Protein AF-A0A316THZ2-F1 (afdb_monomer_lite)

Sequence (70 aa):
MARTRFVWVRPAFAPAEMPGLVLEWRRGPDGGWCALVTWVESRGRVITAWVPADELRPVEAKPRTGSAYG

Radius of gyration: 13.71 Å; chains: 1; bounding box: 26×30×40 Å

pLDDT: mean 85.73, std 13.39, range [47.44, 97.38]

Secondary structure (DSSP, 8-state):
-----EEEE--TT-SS-EEEEEEEEEE-TTS-EEEEEEEE-TTS-EEEEEEEGGGEEE---------S--

Structure (mmCIF, N/CA/C/O backbone):
data_AF-A0A316THZ2-F1
#
_entry.id   AF-A0A316THZ2-F1
#
loop_
_atom_site.group_PDB
_atom_site.id
_atom_site.type_symbol
_atom_site.label_atom_id
_atom_site.label_alt_id
_atom_site.label_comp_id
_atom_site.label_asym_id
_atom_site.label_entity_id
_atom_site.label_seq_id
_atom_site.pdbx_PDB_ins_code
_atom_site.Cartn_x
_atom_site.Cartn_y
_atom_site.Cartn_z
_atom_site.occupancy
_atom_site.B_iso_or_equiv
_atom_site.auth_seq_id
_atom_site.auth_comp_id
_atom_site.auth_asym_id
_atom_site.auth_atom_id
_atom_site.pdbx_PDB_model_num
ATOM 1 N N . MET A 1 1 ? 9.682 19.506 4.623 1.00 47.44 1 MET A N 1
ATOM 2 C CA . MET A 1 1 ? 8.334 19.072 4.192 1.00 47.44 1 MET A CA 1
ATOM 3 C C . MET A 1 1 ? 8.221 17.576 4.433 1.00 47.44 1 MET A C 1
ATOM 5 O O . MET A 1 1 ? 9.025 16.834 3.883 1.00 47.44 1 MET A O 1
ATOM 9 N N . ALA A 1 2 ? 7.306 17.125 5.293 1.00 56.47 2 ALA A N 1
ATOM 10 C CA . ALA A 1 2 ? 7.064 15.693 5.457 1.00 56.47 2 ALA A CA 1
ATOM 11 C C . ALA A 1 2 ? 6.374 15.179 4.186 1.00 56.47 2 ALA A C 1
ATOM 13 O O . ALA A 1 2 ? 5.276 15.620 3.857 1.00 56.47 2 ALA A O 1
ATOM 14 N N . ARG A 1 3 ? 7.048 14.311 3.428 1.00 72.31 3 ARG A N 1
ATOM 15 C CA . ARG A 1 3 ? 6.475 13.700 2.223 1.00 72.31 3 ARG A CA 1
ATOM 16 C C . ARG A 1 3 ? 5.347 12.760 2.655 1.00 72.31 3 ARG A C 1
ATOM 18 O O . ARG A 1 3 ? 5.576 11.934 3.537 1.00 72.31 3 ARG A O 1
ATOM 25 N N . THR A 1 4 ? 4.155 12.891 2.070 1.00 78.25 4 THR A N 1
ATOM 26 C CA . THR A 1 4 ? 3.006 12.023 2.373 1.00 78.25 4 THR A CA 1
ATOM 27 C C . THR A 1 4 ? 3.393 10.559 2.176 1.00 78.25 4 THR A C 1
ATOM 29 O O . THR A 1 4 ? 3.789 10.166 1.081 1.00 78.25 4 THR A O 1
ATOM 32 N N . ARG A 1 5 ? 3.306 9.767 3.251 1.00 90.00 5 ARG A N 1
ATOM 33 C CA . ARG A 1 5 ? 3.549 8.313 3.233 1.00 90.00 5 ARG A CA 1
ATOM 34 C C . ARG A 1 5 ? 2.259 7.497 3.269 1.00 90.00 5 ARG A C 1
ATOM 36 O O . ARG A 1 5 ? 2.302 6.299 3.026 1.00 90.00 5 ARG A O 1
ATOM 43 N N . PHE A 1 6 ? 1.132 8.135 3.576 1.00 93.50 6 PHE A N 1
ATOM 44 C CA . PHE A 1 6 ? -0.175 7.490 3.578 1.00 93.50 6 PHE A CA 1
ATOM 45 C C . PHE A 1 6 ? -0.712 7.395 2.153 1.00 93.50 6 PHE A C 1
ATOM 47 O O . PHE A 1 6 ? -0.748 8.390 1.424 1.00 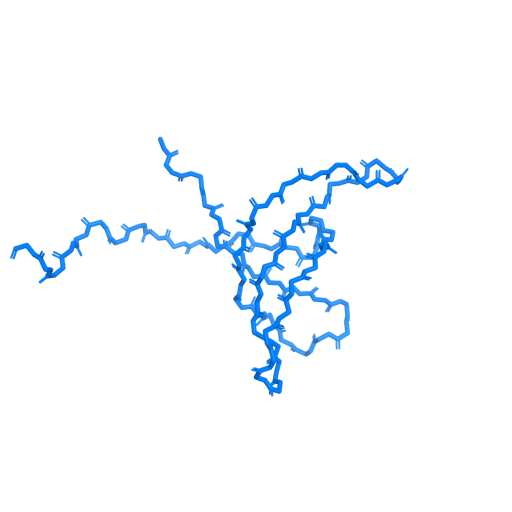93.50 6 PHE A O 1
ATOM 54 N N . VAL A 1 7 ? -1.126 6.194 1.772 1.00 94.88 7 VAL A N 1
ATOM 55 C CA . VAL A 1 7 ? -1.638 5.868 0.442 1.00 94.88 7 VAL A CA 1
ATOM 56 C C . VAL A 1 7 ? -2.919 5.055 0.559 1.00 94.88 7 VAL A C 1
ATOM 58 O O . VAL A 1 7 ? -3.126 4.329 1.525 1.00 94.88 7 VAL A O 1
ATOM 61 N N . TRP A 1 8 ? -3.771 5.168 -0.441 1.00 94.81 8 TRP A N 1
ATOM 62 C CA . TRP A 1 8 ? -4.809 4.205 -0.7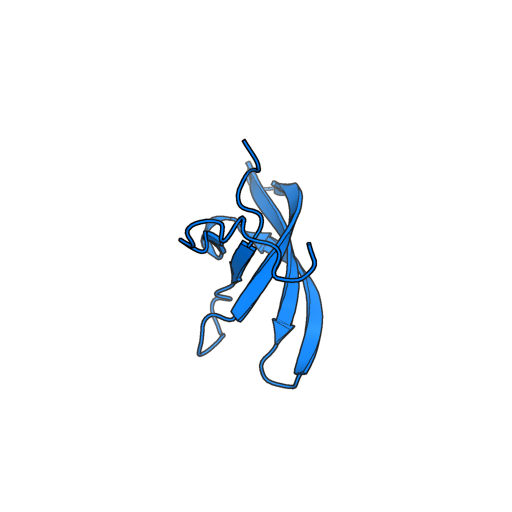45 1.00 94.81 8 TRP A CA 1
ATOM 63 C C . TRP A 1 8 ? -4.195 3.111 -1.613 1.00 94.81 8 TRP A C 1
ATOM 65 O O . TRP A 1 8 ? -3.565 3.409 -2.627 1.00 94.81 8 TRP A O 1
ATOM 75 N N . VAL A 1 9 ? -4.355 1.862 -1.188 1.00 94.38 9 VAL A N 1
ATOM 76 C CA . VAL A 1 9 ? -3.911 0.659 -1.894 1.00 94.38 9 VAL A CA 1
ATOM 77 C C . VAL A 1 9 ? -5.111 0.077 -2.627 1.00 94.38 9 VAL A C 1
ATOM 79 O O . VAL A 1 9 ? -6.129 -0.224 -1.993 1.00 94.38 9 VAL A O 1
ATOM 82 N N . ARG A 1 10 ? -5.000 -0.100 -3.946 1.00 89.44 10 ARG A N 1
ATOM 83 C CA . ARG A 1 10 ? -6.057 -0.673 -4.787 1.00 89.44 10 ARG A CA 1
ATOM 84 C C . ARG A 1 10 ? -5.527 -1.846 -5.621 1.00 89.44 10 ARG A C 1
ATOM 86 O O . ARG A 1 10 ? -5.254 -1.671 -6.806 1.00 89.44 10 ARG A O 1
ATOM 93 N N . PRO A 1 11 ? -5.429 -3.051 -5.034 1.00 78.00 11 PRO A N 1
ATOM 94 C CA . PRO A 1 11 ? -5.094 -4.249 -5.792 1.00 78.00 11 PRO A CA 1
ATOM 95 C C . PRO A 1 11 ? -6.138 -4.500 -6.882 1.00 78.00 11 PRO A C 1
ATOM 97 O O . PRO A 1 11 ? -7.332 -4.303 -6.640 1.00 78.00 11 PRO A O 1
ATOM 100 N N . ALA A 1 12 ? -5.715 -5.007 -8.042 1.00 75.00 12 ALA A N 1
ATOM 101 C CA . ALA A 1 12 ? -6.579 -5.224 -9.211 1.00 75.00 12 ALA A CA 1
ATOM 102 C C . ALA A 1 12 ? -7.873 -6.026 -8.929 1.00 75.00 12 ALA A C 1
ATOM 104 O O . ALA A 1 12 ? -8.864 -5.873 -9.640 1.00 75.00 12 ALA A O 1
ATOM 105 N N . PHE A 1 13 ? -7.884 -6.854 -7.878 1.00 72.44 13 PHE A N 1
ATOM 106 C CA . PHE A 1 13 ? -9.003 -7.731 -7.514 1.00 72.44 13 PHE A CA 1
ATOM 107 C C . PHE A 1 13 ? -9.680 -7.374 -6.181 1.00 72.44 13 PHE A C 1
ATOM 109 O O . PHE A 1 13 ? -10.503 -8.144 -5.686 1.00 72.44 13 PHE A O 1
ATOM 116 N N . ALA A 1 14 ? -9.339 -6.237 -5.567 1.00 74.56 14 ALA A N 1
ATOM 117 C CA . ALA A 1 14 ? -9.971 -5.806 -4.324 1.00 74.56 14 ALA A CA 1
ATOM 118 C C . ALA A 1 14 ? -11.216 -4.941 -4.608 1.00 74.56 14 ALA A C 1
ATOM 120 O O . ALA A 1 14 ? -11.144 -4.012 -5.414 1.00 74.56 14 ALA A O 1
ATOM 121 N N . PRO A 1 15 ? -12.349 -5.179 -3.920 1.00 71.81 15 PRO A N 1
ATOM 122 C CA . PRO A 1 15 ? -13.582 -4.419 -4.139 1.00 71.81 15 PRO A CA 1
ATOM 123 C C . PRO A 1 15 ? -13.532 -2.984 -3.584 1.00 71.81 15 PRO A C 1
ATOM 125 O O . PRO A 1 15 ? -14.423 -2.192 -3.878 1.00 71.81 15 PRO A O 1
ATOM 128 N N . ALA A 1 16 ? -12.521 -2.639 -2.780 1.00 83.31 16 ALA A N 1
ATOM 129 C CA . ALA A 1 16 ? -12.380 -1.327 -2.157 1.00 83.31 16 ALA A CA 1
ATOM 130 C C . ALA A 1 16 ? -10.906 -0.933 -1.981 1.00 83.31 16 ALA A C 1
ATOM 132 O O . ALA A 1 16 ? -10.035 -1.793 -1.831 1.00 83.31 16 ALA A O 1
ATOM 133 N N . GLU A 1 17 ? -10.650 0.377 -1.965 1.00 90.00 17 GLU A N 1
ATOM 134 C CA . GLU A 1 17 ? -9.355 0.933 -1.572 1.00 90.00 17 GLU A CA 1
ATOM 135 C C . GLU A 1 17 ? -9.114 0.709 -0.072 1.00 90.00 17 GLU A C 1
ATOM 137 O O . GLU A 1 17 ? -10.015 0.885 0.750 1.00 90.00 17 GLU A O 1
ATOM 142 N N . MET A 1 18 ? -7.884 0.349 0.293 1.00 93.12 18 MET A N 1
ATOM 143 C CA . MET A 1 18 ? -7.478 0.126 1.683 1.00 93.12 18 MET A CA 1
ATOM 144 C C . MET A 1 18 ? -6.420 1.154 2.096 1.00 93.12 18 MET A C 1
ATOM 146 O O . MET A 1 18 ? -5.505 1.423 1.316 1.00 93.12 18 MET A O 1
ATOM 150 N N . PRO A 1 19 ? -6.499 1.740 3.302 1.00 93.94 19 PRO A N 1
ATOM 151 C CA . PRO A 1 19 ? -5.481 2.670 3.767 1.00 93.94 19 PRO A CA 1
ATOM 152 C C . PRO A 1 19 ? -4.178 1.922 4.071 1.00 93.94 19 PRO A C 1
ATOM 154 O O . PRO A 1 19 ? -4.168 0.927 4.797 1.00 93.94 19 PRO A O 1
ATOM 157 N N . GLY A 1 20 ? -3.072 2.427 3.536 1.00 94.94 20 GLY A N 1
ATOM 158 C CA . GLY A 1 20 ? -1.737 1.870 3.696 1.00 94.94 20 GLY A CA 1
ATOM 159 C C . GLY A 1 20 ? -0.678 2.927 3.994 1.00 94.94 20 GLY A C 1
ATOM 160 O O . GLY A 1 20 ? -0.888 4.135 3.846 1.00 94.94 20 GLY A O 1
ATOM 161 N N . LEU A 1 21 ? 0.486 2.449 4.421 1.00 96.31 21 LEU A N 1
ATOM 162 C CA . LEU A 1 21 ? 1.657 3.253 4.742 1.00 96.31 21 LEU A CA 1
ATOM 163 C C . LEU A 1 21 ? 2.856 2.793 3.913 1.00 96.31 21 LEU A C 1
ATOM 165 O O . LEU A 1 21 ? 3.273 1.640 4.007 1.00 96.31 21 LEU A O 1
ATOM 169 N N . VAL A 1 22 ? 3.436 3.711 3.144 1.00 96.12 22 VAL A N 1
ATOM 170 C CA . VAL A 1 22 ? 4.682 3.489 2.408 1.00 96.12 22 VAL A CA 1
ATOM 171 C C . VAL A 1 22 ? 5.869 3.487 3.368 1.00 96.12 22 VAL A C 1
ATOM 173 O O . VAL A 1 22 ? 6.098 4.457 4.099 1.00 96.12 22 VAL A O 1
ATOM 176 N N . LEU A 1 23 ? 6.651 2.412 3.314 1.00 96.12 23 LEU A N 1
ATOM 177 C CA . LEU A 1 23 ? 7.878 2.213 4.080 1.00 96.12 23 LEU A CA 1
ATOM 178 C C . LEU A 1 23 ? 9.123 2.515 3.238 1.00 96.12 23 LEU A C 1
ATOM 180 O O . LEU A 1 23 ? 10.041 3.178 3.716 1.00 96.12 23 LEU A O 1
ATOM 184 N N . GLU A 1 24 ? 9.132 2.074 1.977 1.00 96.38 24 GLU A N 1
ATOM 185 C CA . GLU A 1 24 ? 10.292 2.153 1.081 1.00 96.38 24 GLU A CA 1
ATOM 186 C C . GLU A 1 24 ? 9.865 2.218 -0.395 1.00 96.38 24 GLU A C 1
ATOM 188 O O . GLU A 1 24 ? 8.753 1.819 -0.733 1.00 96.38 24 GLU A O 1
ATOM 193 N N . TRP A 1 25 ? 10.751 2.693 -1.276 1.00 96.12 25 TRP A N 1
ATOM 194 C CA . TRP A 1 25 ? 10.584 2.698 -2.732 1.00 96.12 25 TRP A CA 1
ATOM 195 C C . TRP A 1 25 ? 11.716 1.931 -3.415 1.00 96.12 25 TRP A C 1
ATOM 197 O O . TRP A 1 25 ? 12.875 2.093 -3.045 1.00 96.12 25 TRP A O 1
ATOM 207 N N . ARG A 1 26 ? 11.399 1.183 -4.477 1.00 96.38 26 ARG A N 1
ATOM 208 C CA . ARG A 1 26 ? 12.389 0.539 -5.353 1.00 96.38 26 ARG A CA 1
ATOM 209 C C . ARG A 1 26 ? 11.954 0.546 -6.815 1.00 96.38 26 ARG A C 1
ATOM 211 O O . ARG A 1 26 ? 10.778 0.737 -7.123 1.00 96.38 26 ARG A O 1
ATOM 218 N N . ARG A 1 27 ? 12.895 0.258 -7.712 1.00 96.12 27 ARG A N 1
ATOM 219 C CA . ARG A 1 27 ? 12.600 -0.044 -9.119 1.00 96.12 27 ARG A CA 1
ATOM 220 C C . ARG A 1 27 ? 12.252 -1.527 -9.272 1.00 96.12 27 ARG A C 1
ATOM 222 O O . ARG A 1 27 ? 12.933 -2.376 -8.698 1.00 96.12 27 ARG A O 1
ATOM 229 N N . GLY A 1 28 ? 11.179 -1.816 -10.000 1.00 90.06 28 GLY A N 1
ATOM 230 C CA . GLY A 1 28 ? 10.791 -3.166 -10.397 1.00 90.06 28 GLY A CA 1
ATOM 231 C C . GLY A 1 28 ? 11.663 -3.701 -11.544 1.00 90.06 28 GLY A C 1
ATOM 232 O O . GLY A 1 28 ? 12.386 -2.923 -12.175 1.00 90.06 28 GLY A O 1
ATOM 233 N N . PRO A 1 29 ? 11.610 -5.015 -11.832 1.00 87.25 29 PRO A N 1
ATOM 234 C CA . PRO A 1 29 ? 12.371 -5.637 -12.924 1.00 87.25 29 PRO A CA 1
ATOM 235 C C . PRO A 1 29 ? 12.022 -5.088 -14.317 1.00 87.25 29 PRO A C 1
ATOM 237 O O . PRO A 1 29 ? 12.851 -5.098 -15.218 1.00 87.25 29 PRO A O 1
ATOM 240 N N . ASP A 1 30 ? 10.799 -4.593 -14.475 1.00 89.69 30 ASP A N 1
ATOM 241 C CA . ASP A 1 30 ? 10.246 -3.942 -15.665 1.00 89.69 30 ASP A CA 1
ATOM 242 C C . ASP A 1 30 ? 10.615 -2.450 -15.771 1.00 89.69 30 ASP A C 1
ATOM 244 O O . ASP A 1 30 ? 10.220 -1.767 -16.714 1.00 89.69 30 ASP A O 1
ATOM 248 N N . GLY A 1 31 ? 11.355 -1.911 -14.796 1.00 91.50 31 GLY A N 1
ATOM 249 C CA . GLY A 1 31 ? 11.602 -0.478 -14.696 1.00 91.50 31 GLY A CA 1
ATOM 250 C C . GLY A 1 31 ? 10.385 0.315 -14.208 1.00 91.50 31 GLY A C 1
ATOM 251 O O . GLY A 1 31 ? 10.382 1.543 -14.308 1.00 91.50 31 GLY A O 1
ATOM 252 N N . GLY A 1 32 ? 9.362 -0.330 -13.652 1.00 95.06 32 GLY A N 1
ATOM 253 C CA . GLY A 1 32 ? 8.312 0.331 -12.884 1.00 95.06 32 GLY A CA 1
ATOM 254 C C . GLY A 1 32 ? 8.832 0.829 -11.532 1.00 95.06 32 GLY A C 1
ATOM 255 O O . GLY A 1 32 ? 9.918 0.458 -11.079 1.00 95.06 32 GLY A O 1
ATOM 256 N N . TRP A 1 33 ? 8.080 1.703 -10.864 1.00 96.19 33 TRP A N 1
ATOM 257 C CA . TRP A 1 33 ? 8.296 1.974 -9.439 1.00 96.19 33 TRP A CA 1
ATOM 258 C C . TRP A 1 33 ? 7.391 1.066 -8.612 1.00 96.19 33 TRP A C 1
ATOM 260 O O . TRP A 1 33 ? 6.209 0.930 -8.911 1.00 96.19 33 TRP A O 1
ATOM 270 N N . CYS A 1 34 ? 7.940 0.502 -7.541 1.00 96.38 34 CYS A N 1
ATOM 271 C CA . CYS A 1 34 ? 7.178 -0.192 -6.511 1.00 96.38 34 CYS A CA 1
ATOM 272 C C . CYS A 1 34 ? 7.448 0.459 -5.155 1.00 96.38 34 CYS A C 1
ATOM 274 O O . CYS A 1 34 ? 8.569 0.900 -4.887 1.00 96.38 34 CYS A O 1
ATOM 276 N N . ALA A 1 35 ? 6.453 0.449 -4.275 1.00 96.12 35 ALA A N 1
A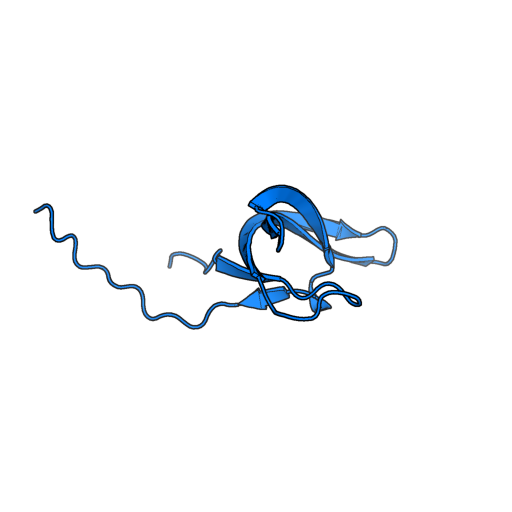TOM 277 C CA . ALA A 1 35 ? 6.629 0.794 -2.871 1.00 96.12 35 ALA A CA 1
ATOM 278 C C . ALA A 1 35 ? 6.407 -0.423 -1.979 1.00 96.12 35 ALA A C 1
ATOM 280 O O . ALA A 1 35 ? 5.529 -1.239 -2.245 1.00 96.12 35 ALA A O 1
ATOM 281 N N . LEU A 1 36 ? 7.185 -0.533 -0.905 1.00 97.12 36 LEU A N 1
ATOM 282 C CA . LEU A 1 36 ? 6.891 -1.449 0.185 1.00 97.12 36 LEU A CA 1
ATOM 283 C C . LEU A 1 36 ? 5.811 -0.790 1.036 1.00 97.12 36 LEU A C 1
ATOM 285 O O . LEU A 1 36 ? 6.047 0.278 1.605 1.00 97.12 36 LEU A O 1
ATOM 289 N N . VAL A 1 37 ? 4.632 -1.397 1.095 1.00 97.12 37 VAL A N 1
ATOM 290 C CA . VAL A 1 37 ? 3.466 -0.833 1.779 1.00 97.12 37 VAL A CA 1
ATOM 291 C C . VAL A 1 37 ? 2.969 -1.807 2.830 1.00 97.12 37 VAL A C 1
ATOM 293 O O . VAL A 1 37 ? 2.858 -3.000 2.555 1.00 97.12 37 VAL A O 1
ATOM 296 N N . THR A 1 38 ? 2.636 -1.288 4.011 1.00 97.38 38 THR A N 1
ATOM 297 C CA . THR A 1 38 ? 1.870 -2.017 5.027 1.00 97.38 38 THR A CA 1
ATOM 298 C C . THR A 1 38 ? 0.428 -1.523 5.051 1.00 97.38 38 THR A C 1
ATOM 300 O O . THR A 1 38 ? 0.199 -0.315 5.122 1.00 97.38 38 THR A O 1
ATOM 303 N N . TRP A 1 39 ? -0.543 -2.433 5.018 1.00 95.12 39 TRP A N 1
ATOM 304 C CA . TRP A 1 39 ? -1.972 -2.122 5.132 1.00 95.12 39 TRP A CA 1
ATOM 305 C C . TRP A 1 39 ? -2.732 -3.251 5.836 1.00 95.12 39 TRP A C 1
ATOM 307 O O . TRP A 1 39 ? -2.197 -4.339 6.055 1.00 95.12 39 TRP A O 1
ATOM 317 N N . VAL A 1 40 ? -3.988 -2.988 6.195 1.00 92.62 40 VAL A N 1
ATOM 318 C CA . VAL A 1 40 ? -4.911 -4.002 6.718 1.00 92.62 40 V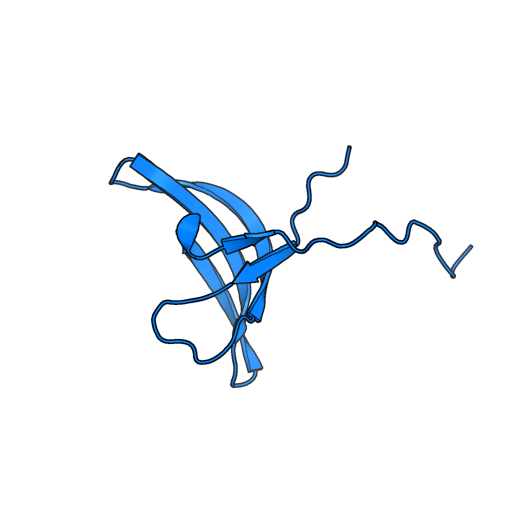AL A CA 1
ATOM 319 C C . VAL A 1 40 ? -5.857 -4.411 5.596 1.00 92.62 40 VAL A C 1
ATOM 321 O O . VAL A 1 40 ? -6.555 -3.569 5.034 1.00 92.62 40 VAL A O 1
ATOM 324 N N . GLU A 1 41 ? -5.861 -5.693 5.243 1.00 89.25 41 GLU A N 1
ATOM 325 C CA . GLU A 1 41 ? -6.781 -6.225 4.237 1.00 89.25 41 GLU A CA 1
ATOM 326 C C . GLU A 1 41 ? -8.189 -6.455 4.810 1.00 89.25 4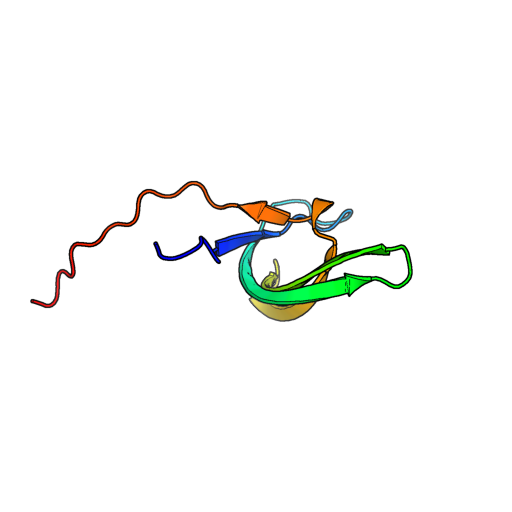1 GLU A C 1
ATOM 328 O O . GLU A 1 41 ? -8.389 -6.479 6.023 1.00 89.25 41 GLU A O 1
ATOM 333 N N . SER A 1 42 ? -9.176 -6.642 3.934 1.00 85.00 42 SER A N 1
ATOM 334 C CA . SER A 1 42 ? -10.604 -6.810 4.255 1.00 85.00 42 SER A CA 1
ATOM 335 C C . SER A 1 42 ? -10.963 -7.780 5.397 1.00 85.00 42 SER A C 1
ATOM 337 O O . SER A 1 42 ? -11.949 -7.557 6.092 1.00 85.00 42 SER A O 1
ATOM 339 N N . ARG A 1 43 ? -10.190 -8.848 5.622 1.00 88.44 43 ARG A N 1
ATOM 340 C CA . ARG A 1 43 ? -10.387 -9.832 6.702 1.00 88.44 43 ARG A CA 1
ATOM 341 C C . ARG A 1 43 ? -9.577 -9.512 7.963 1.00 88.44 43 ARG A C 1
ATOM 343 O O . ARG A 1 43 ? -9.442 -10.365 8.834 1.00 88.44 43 ARG A O 1
ATOM 350 N N . GLY A 1 44 ? -9.004 -8.313 8.052 1.00 89.12 44 GLY A N 1
ATOM 351 C CA . GLY A 1 44 ? -8.284 -7.822 9.226 1.00 89.12 44 GLY A CA 1
ATOM 352 C C . GLY A 1 44 ? -6.821 -8.260 9.328 1.00 89.12 44 GLY A C 1
ATOM 353 O O . GLY A 1 44 ? -6.187 -8.006 10.349 1.00 89.12 44 GLY A O 1
ATOM 354 N N . ARG A 1 45 ? -6.252 -8.906 8.301 1.00 92.94 45 ARG A N 1
ATOM 355 C CA . ARG A 1 45 ? -4.827 -9.278 8.307 1.00 92.94 45 ARG A CA 1
ATOM 356 C C . ARG A 1 45 ? -3.948 -8.089 7.932 1.00 92.94 45 ARG A C 1
ATOM 358 O O . ARG A 1 45 ? -4.247 -7.362 6.988 1.00 92.94 45 ARG A O 1
ATOM 365 N N . VAL A 1 46 ? -2.832 -7.937 8.640 1.00 95.31 46 VAL A N 1
ATOM 366 C CA . VAL A 1 46 ? -1.787 -6.975 8.274 1.00 95.31 46 VAL A CA 1
ATOM 367 C C . VAL A 1 46 ? -0.941 -7.582 7.163 1.00 95.31 46 VAL A C 1
ATOM 369 O O . VAL A 1 46 ? -0.385 -8.667 7.325 1.00 95.31 46 VAL A O 1
ATOM 372 N N . ILE A 1 47 ? -0.849 -6.881 6.040 1.00 95.25 47 ILE A N 1
ATOM 373 C CA . ILE A 1 47 ? -0.039 -7.272 4.890 1.00 95.25 47 ILE A CA 1
ATOM 374 C C . ILE A 1 47 ? 1.078 -6.254 4.722 1.00 95.25 47 ILE A C 1
ATOM 376 O O . ILE A 1 47 ? 0.832 -5.054 4.817 1.00 95.25 47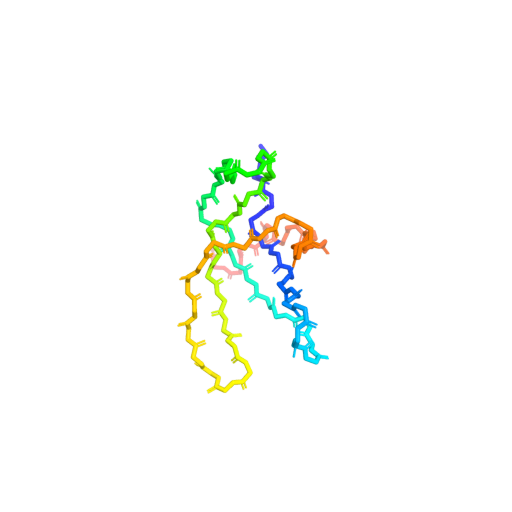 ILE A O 1
ATOM 380 N N . THR A 1 48 ? 2.285 -6.740 4.433 1.00 97.00 48 THR A N 1
ATOM 381 C CA . THR A 1 48 ? 3.422 -5.918 4.017 1.00 97.00 48 THR A CA 1
ATOM 382 C C . THR A 1 48 ? 3.976 -6.487 2.723 1.00 97.00 48 THR A C 1
ATOM 384 O O . THR A 1 48 ? 4.483 -7.608 2.711 1.00 97.00 48 THR A O 1
ATOM 387 N N . ALA A 1 49 ? 3.860 -5.741 1.628 1.00 95.56 49 ALA A N 1
ATOM 388 C CA . ALA A 1 49 ? 4.272 -6.219 0.312 1.00 95.56 49 ALA A CA 1
ATOM 389 C C . ALA A 1 49 ? 4.733 -5.079 -0.597 1.00 95.56 49 ALA A C 1
ATOM 391 O O . ALA A 1 49 ? 4.428 -3.909 -0.364 1.00 95.56 49 ALA A O 1
ATOM 392 N N . TRP A 1 50 ? 5.475 -5.444 -1.642 1.00 95.62 50 TRP A N 1
ATOM 393 C CA . TRP A 1 50 ? 5.810 -4.533 -2.729 1.00 95.62 50 TRP A CA 1
ATOM 394 C C . TRP A 1 50 ? 4.606 -4.374 -3.649 1.00 95.62 50 TRP A C 1
ATOM 396 O O . TRP A 1 50 ? 4.145 -5.355 -4.228 1.00 95.62 50 TRP A O 1
ATOM 406 N N . VAL A 1 51 ? 4.131 -3.141 -3.783 1.00 94.06 51 VAL A N 1
ATOM 407 C CA . VAL A 1 51 ? 2.964 -2.777 -4.585 1.00 94.06 51 VAL A CA 1
ATOM 408 C C . VAL A 1 51 ? 3.414 -1.869 -5.737 1.00 94.06 51 VAL A C 1
ATOM 410 O O . VAL A 1 51 ? 4.196 -0.939 -5.494 1.00 94.06 51 VAL A O 1
ATOM 413 N N . PRO A 1 52 ? 2.974 -2.130 -6.979 1.00 94.69 52 PRO A N 1
ATOM 414 C CA . PRO A 1 52 ? 3.180 -1.231 -8.111 1.00 94.69 52 PRO A CA 1
ATOM 415 C C . PRO A 1 52 ? 2.663 0.187 -7.828 1.00 94.69 52 PRO A C 1
ATOM 417 O O . PRO A 1 52 ? 1.640 0.372 -7.173 1.00 94.69 52 PRO A O 1
ATOM 420 N N . ALA A 1 53 ? 3.388 1.215 -8.275 1.00 93.88 53 ALA A N 1
ATOM 421 C CA . ALA A 1 53 ? 3.041 2.606 -7.969 1.00 93.88 53 ALA A CA 1
ATOM 422 C C . ALA A 1 53 ? 1.686 3.049 -8.552 1.00 93.88 53 ALA A C 1
ATOM 424 O O . ALA A 1 53 ? 1.062 3.954 -8.011 1.00 93.88 53 ALA A O 1
ATOM 425 N N . ASP A 1 54 ? 1.242 2.425 -9.638 1.00 92.38 54 ASP A N 1
ATOM 426 C CA . ASP A 1 54 ? -0.054 2.619 -10.296 1.00 92.38 54 ASP A CA 1
ATOM 427 C C . ASP A 1 54 ? -1.240 2.048 -9.500 1.00 92.38 54 ASP A C 1
ATOM 429 O O . ASP A 1 54 ? -2.366 2.517 -9.660 1.00 92.38 54 ASP A O 1
ATOM 433 N N . GLU A 1 55 ? -0.994 1.118 -8.575 1.00 93.19 55 GLU A N 1
ATOM 434 C CA . GLU A 1 55 ? -1.989 0.631 -7.609 1.00 93.19 55 GLU A CA 1
ATOM 435 C C . GLU A 1 55 ? -2.053 1.485 -6.326 1.00 93.19 55 GLU A C 1
ATOM 437 O O . GLU A 1 55 ? -2.803 1.169 -5.394 1.00 93.19 55 GLU A O 1
ATOM 442 N N . LEU A 1 56 ? -1.267 2.568 -6.255 1.00 93.31 56 LEU A N 1
ATOM 443 C CA . LEU A 1 56 ? -1.175 3.449 -5.094 1.00 93.31 56 LEU A CA 1
ATOM 444 C C . LEU A 1 56 ? -1.662 4.857 -5.416 1.00 93.31 56 LEU A C 1
ATOM 446 O O . LEU A 1 56 ? -1.204 5.508 -6.353 1.00 93.31 56 LEU A O 1
ATOM 450 N N . ARG A 1 57 ? -2.522 5.390 -4.550 1.00 93.19 57 ARG A N 1
ATOM 451 C CA . ARG A 1 57 ? -2.971 6.783 -4.622 1.00 93.19 57 ARG A CA 1
ATOM 452 C C . ARG A 1 57 ? -2.620 7.516 -3.330 1.00 93.19 57 ARG A C 1
ATOM 454 O O . ARG A 1 57 ? -2.975 7.032 -2.261 1.00 93.19 57 ARG A O 1
ATOM 461 N N . PRO A 1 58 ? -1.951 8.678 -3.363 1.00 92.06 58 PRO A N 1
ATOM 462 C CA . PRO A 1 58 ? -1.690 9.449 -2.152 1.00 92.06 58 PRO A CA 1
ATOM 463 C C . PRO A 1 58 ? -2.982 9.787 -1.403 1.00 92.06 58 PRO A C 1
ATOM 465 O O . PRO A 1 58 ? -3.991 10.151 -2.010 1.00 92.06 58 PRO A O 1
ATOM 468 N N . VAL A 1 59 ? -2.952 9.700 -0.073 1.00 90.06 59 VAL A N 1
ATOM 469 C CA . VAL A 1 59 ? -4.033 10.253 0.745 1.00 90.06 59 VAL A CA 1
ATOM 470 C C . VAL A 1 59 ? -3.897 11.773 0.744 1.00 90.06 59 VAL A C 1
ATOM 472 O O . VAL A 1 59 ? -2.932 12.328 1.275 1.00 90.06 59 VAL A O 1
ATOM 475 N N . GLU A 1 60 ? -4.883 12.457 0.173 1.00 83.38 60 GLU A N 1
ATOM 476 C CA . GLU A 1 60 ? -4.992 13.913 0.232 1.00 83.38 60 GLU A CA 1
ATOM 477 C C . GLU A 1 60 ? -5.571 14.329 1.586 1.00 83.38 60 GLU A C 1
ATOM 479 O O . GLU A 1 60 ? -6.774 14.509 1.757 1.00 83.38 60 GLU A O 1
ATOM 484 N N . ALA A 1 61 ? -4.700 14.442 2.586 1.00 70.56 61 ALA A N 1
ATOM 485 C CA . ALA A 1 61 ? -5.062 14.960 3.897 1.00 70.56 61 ALA A CA 1
ATOM 486 C C . ALA A 1 61 ? -4.202 16.175 4.235 1.00 70.56 61 ALA A C 1
ATOM 488 O O . ALA A 1 61 ? -2.973 16.136 4.145 1.00 70.56 61 ALA A O 1
ATOM 489 N N . LYS A 1 62 ? -4.846 17.256 4.685 1.00 70.75 62 LYS A N 1
ATOM 490 C CA . LYS A 1 62 ? -4.130 18.370 5.306 1.00 70.75 62 LYS A CA 1
ATOM 491 C C . LYS A 1 62 ? -3.549 17.865 6.633 1.00 70.75 62 LYS A C 1
ATOM 493 O O . LYS A 1 62 ? -4.328 17.378 7.458 1.00 70.75 62 LYS A O 1
ATOM 498 N N . PRO A 1 63 ? -2.227 17.964 6.873 1.00 64.56 63 PRO A N 1
ATOM 499 C CA . PRO A 1 63 ? -1.653 17.585 8.155 1.00 64.56 63 PRO A CA 1
ATOM 500 C C . PRO A 1 63 ? -2.369 18.337 9.278 1.00 64.56 63 PRO A C 1
ATOM 502 O O . PRO A 1 63 ? -2.372 19.568 9.308 1.00 64.56 63 PRO A O 1
ATOM 505 N N . ARG A 1 64 ? -3.005 17.608 10.197 1.00 67.12 64 ARG A N 1
ATOM 506 C CA . ARG A 1 64 ? -3.526 18.195 11.434 1.00 67.12 64 ARG A CA 1
ATOM 507 C C . ARG A 1 64 ? -2.359 18.298 12.407 1.00 67.12 64 ARG A C 1
ATOM 509 O O . ARG A 1 64 ? -2.163 17.427 13.240 1.00 67.12 64 ARG A O 1
ATOM 516 N N . THR A 1 65 ? -1.547 19.340 12.272 1.00 65.69 65 THR A N 1
ATOM 517 C CA . THR A 1 65 ? -0.373 19.586 13.131 1.00 65.69 65 THR A CA 1
ATOM 518 C C . THR A 1 65 ? -0.721 20.181 14.502 1.00 65.69 65 THR A C 1
ATOM 520 O O . THR A 1 65 ? 0.113 20.832 15.116 1.00 65.69 65 THR A O 1
ATOM 523 N N . GLY A 1 66 ? -1.937 19.960 15.007 1.00 57.28 66 GLY A N 1
ATOM 524 C CA . GLY A 1 66 ? -2.302 20.278 16.387 1.00 57.28 66 GLY A CA 1
ATOM 525 C C . GLY A 1 66 ? -2.292 19.002 17.215 1.00 57.28 66 GLY A C 1
ATOM 526 O O . GLY A 1 66 ? -3.204 18.189 17.080 1.00 57.28 66 GLY A O 1
ATOM 527 N N . SER A 1 67 ? -1.266 18.810 18.044 1.00 60.66 67 SER A N 1
ATOM 528 C CA . SER A 1 67 ? -1.341 17.815 19.116 1.00 60.66 67 SER A CA 1
ATOM 529 C C . SER A 1 67 ? -2.380 18.296 20.128 1.00 60.66 67 SER A C 1
ATOM 531 O O . SER A 1 67 ? -2.286 19.423 20.604 1.00 60.66 67 SER A O 1
ATOM 533 N N . ALA A 1 68 ? -3.361 17.457 20.460 1.00 60.50 68 ALA A N 1
ATOM 534 C CA . ALA A 1 68 ? -4.242 17.680 21.611 1.00 60.50 68 ALA A CA 1
ATOM 535 C C . ALA A 1 68 ? -3.554 17.328 22.948 1.00 60.50 68 ALA A C 1
ATOM 537 O O . ALA A 1 68 ? -4.166 17.444 24.003 1.00 60.50 68 ALA A O 1
ATOM 538 N N . TYR A 1 69 ? -2.294 16.887 22.892 1.00 58.22 69 TYR A N 1
ATOM 539 C CA . TYR A 1 69 ? -1.466 16.491 24.029 1.00 58.22 69 TYR A CA 1
ATOM 540 C C . TYR A 1 69 ? -0.292 17.467 24.201 1.00 58.22 69 TYR A C 1
ATOM 542 O O . TYR A 1 69 ? 0.864 17.046 24.220 1.00 58.22 69 TYR A O 1
ATOM 550 N N . GLY A 1 70 ? -0.589 18.768 24.174 1.00 48.22 70 GLY A N 1
ATOM 551 C CA . GLY A 1 70 ? 0.343 19.820 24.590 1.00 48.22 70 GLY A CA 1
ATOM 552 C C . GLY A 1 70 ? 0.269 20.048 26.089 1.00 48.22 70 GLY A C 1
ATOM 553 O O . GLY A 1 70 ? -0.841 19.869 26.638 1.00 48.22 70 GLY A O 1
#

Organism: NCBI:txid2201891

Foldseek 3Di:
DPDQQWKFAADPPAPDTWIWGFDAWDQDPVRFIWTFIWTQDPVGDIDTDTDTVVRIDGDPDDPPPDDPPD